Protein AF-A0A1T5ARM7-F1 (afdb_monomer_lite)

Radius of gyration: 14.3 Å; chains: 1; bounding box: 36×38×26 Å

Secondary structure (DSSP, 8-state):
-HHHHHHHHHHHHHHHHHHHHHT------EEEEETTS-EEEEEEEEE-SSEEEEE-TT--S-EEEESTTTEEEEEEPP---

Sequence (81 aa):
MVLSYFLGIGIGLGLKTENELRNGIKRLDHQITFSNYKSLNVKVVGRNSLYIFYALQGGREVISTPIDGNVVAIKKLQRFK

Organism: NCBI:txid572036

Structure (mmCIF, N/CA/C/O backbone):
data_AF-A0A1T5ARM7-F1
#
_entry.id   AF-A0A1T5ARM7-F1
#
loop_
_atom_site.group_PDB
_atom_site.id
_atom_site.type_symbol
_atom_site.label_atom_id
_atom_site.label_alt_id
_atom_site.label_comp_id
_atom_site.label_asym_id
_atom_site.label_entity_id
_atom_site.label_seq_id
_atom_site.pdbx_PDB_ins_code
_atom_site.Cartn_x
_atom_site.Cartn_y
_atom_site.Cartn_z
_atom_site.occupancy
_atom_site.B_iso_or_equiv
_atom_site.auth_seq_id
_atom_site.auth_comp_id
_atom_site.auth_asym_id
_atom_site.auth_atom_id
_atom_site.pdbx_PDB_model_num
ATOM 1 N N . MET A 1 1 ? 21.372 22.598 -8.768 1.00 63.81 1 MET A N 1
ATOM 2 C CA . MET A 1 1 ? 20.116 23.053 -8.123 1.00 63.81 1 MET A CA 1
ATOM 3 C C . MET A 1 1 ? 18.945 22.088 -8.314 1.00 63.81 1 MET A C 1
ATOM 5 O O . MET A 1 1 ? 18.256 21.818 -7.343 1.00 63.81 1 MET A O 1
ATOM 9 N N . VAL A 1 2 ? 18.733 21.510 -9.503 1.00 78.56 2 VAL A N 1
ATOM 10 C CA . VAL A 1 2 ? 17.624 20.563 -9.759 1.00 78.56 2 VAL A CA 1
ATOM 11 C C . VAL A 1 2 ? 17.725 19.269 -8.927 1.00 78.56 2 VAL A C 1
ATOM 13 O O . VAL A 1 2 ? 16.731 18.817 -8.370 1.00 78.56 2 VAL A O 1
ATOM 16 N N . LEU A 1 3 ? 18.931 18.712 -8.752 1.00 79.69 3 LEU A N 1
ATOM 17 C CA . LEU A 1 3 ? 19.146 17.501 -7.943 1.00 79.69 3 LEU A CA 1
ATOM 18 C C . LEU A 1 3 ? 18.734 17.685 -6.470 1.00 79.69 3 LEU A C 1
ATOM 20 O O . LEU A 1 3 ? 18.066 16.831 -5.895 1.00 79.69 3 LEU A O 1
ATOM 24 N N . SER A 1 4 ? 19.082 18.828 -5.877 1.00 82.19 4 SER A N 1
ATOM 25 C CA . SER A 1 4 ? 18.757 19.169 -4.487 1.00 82.19 4 SER A CA 1
ATOM 26 C C . SER A 1 4 ? 17.245 19.236 -4.243 1.00 82.19 4 SER A C 1
ATOM 28 O O . SER A 1 4 ? 16.778 18.859 -3.172 1.00 82.19 4 SER A O 1
ATOM 30 N N . TYR A 1 5 ? 16.474 19.661 -5.249 1.00 82.38 5 TYR A N 1
ATOM 31 C CA . TYR A 1 5 ? 15.013 19.700 -5.191 1.00 82.38 5 TYR A CA 1
ATOM 32 C C . TYR A 1 5 ? 14.405 18.291 -5.134 1.00 82.38 5 TYR A C 1
ATOM 34 O O . TYR A 1 5 ? 13.576 18.007 -4.269 1.00 82.38 5 TYR A O 1
ATOM 42 N N . PHE A 1 6 ? 14.871 17.377 -5.991 1.00 83.12 6 PHE A N 1
ATOM 43 C CA . PHE A 1 6 ? 14.418 15.982 -5.979 1.00 83.12 6 PHE A CA 1
ATOM 44 C C . PHE A 1 6 ? 14.801 15.251 -4.686 1.00 83.12 6 PHE A C 1
ATOM 46 O O . PHE A 1 6 ? 13.979 14.517 -4.135 1.00 83.12 6 PHE A O 1
ATOM 53 N N . LEU A 1 7 ? 16.005 15.501 -4.159 1.00 85.19 7 LEU A N 1
ATOM 54 C CA . LEU A 1 7 ? 16.435 14.966 -2.864 1.00 85.19 7 LEU A CA 1
ATOM 55 C C . LEU A 1 7 ? 15.554 15.485 -1.719 1.00 85.19 7 LEU A C 1
ATOM 57 O O . LEU A 1 7 ? 15.086 14.693 -0.904 1.00 85.19 7 LEU A O 1
ATOM 61 N N . GLY A 1 8 ? 15.268 16.790 -1.688 1.00 86.25 8 GLY A N 1
ATOM 62 C CA . GLY A 1 8 ? 14.405 17.391 -0.669 1.00 86.25 8 GLY A CA 1
ATOM 63 C C . GLY A 1 8 ? 12.989 16.808 -0.662 1.00 86.25 8 GLY A C 1
ATOM 64 O O . GLY A 1 8 ? 12.462 16.482 0.401 1.00 86.25 8 GLY A O 1
ATOM 65 N N . ILE A 1 9 ? 12.391 16.603 -1.841 1.00 85.25 9 ILE A N 1
ATOM 66 C CA . ILE A 1 9 ? 11.067 15.971 -1.967 1.00 85.25 9 ILE A CA 1
ATOM 67 C C . ILE A 1 9 ? 11.104 14.519 -1.489 1.00 85.25 9 ILE A C 1
ATOM 69 O O . ILE A 1 9 ? 10.229 14.110 -0.725 1.00 85.25 9 ILE A O 1
ATOM 73 N N . GLY A 1 10 ? 12.111 13.747 -1.909 1.00 84.62 10 GLY A N 1
ATOM 74 C CA . GLY A 1 10 ? 12.261 12.350 -1.499 1.00 84.62 10 GLY A CA 1
ATOM 75 C C . GLY A 1 10 ? 12.359 12.204 0.020 1.00 84.62 10 GLY A C 1
ATOM 76 O O . GLY A 1 10 ? 11.614 11.426 0.616 1.00 84.62 10 GLY A O 1
ATOM 77 N N . ILE A 1 11 ? 13.210 13.017 0.653 1.00 88.62 11 ILE A N 1
ATOM 78 C CA . ILE A 1 11 ? 13.387 13.034 2.112 1.00 88.62 11 ILE A CA 1
ATOM 79 C C . ILE A 1 11 ? 12.089 13.456 2.810 1.00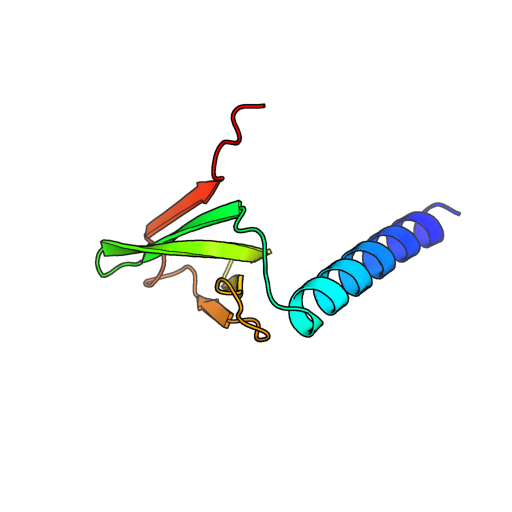 88.62 11 ILE A C 1
ATOM 81 O O . ILE A 1 11 ? 11.649 12.782 3.739 1.00 88.62 11 ILE A O 1
ATOM 85 N N . GLY A 1 12 ? 11.433 14.526 2.350 1.00 88.62 12 GLY A N 1
ATOM 86 C CA . GLY A 1 12 ? 10.183 15.003 2.950 1.00 88.62 12 GLY A CA 1
ATOM 87 C C . GLY A 1 12 ? 9.051 13.970 2.888 1.00 88.62 12 GLY A C 1
ATOM 88 O O . GLY A 1 12 ? 8.320 13.783 3.864 1.00 88.62 12 GLY A O 1
ATOM 89 N N . LEU A 1 13 ? 8.923 13.254 1.768 1.00 85.62 13 LEU A N 1
ATOM 90 C CA . LEU A 1 13 ? 7.958 12.161 1.616 1.00 85.62 13 LEU A CA 1
ATOM 91 C C . LEU A 1 13 ? 8.297 10.958 2.511 1.00 85.62 13 LEU A C 1
ATOM 93 O O . LEU A 1 13 ? 7.389 10.362 3.101 1.00 85.62 13 LEU A O 1
ATOM 97 N N . GLY A 1 14 ? 9.584 10.633 2.653 1.00 86.31 14 GLY A N 1
ATOM 98 C CA . GLY A 1 14 ? 10.067 9.594 3.563 1.00 86.31 14 GLY A CA 1
ATOM 99 C C . GLY A 1 14 ? 9.734 9.905 5.022 1.00 86.31 14 GLY A C 1
ATOM 100 O O . GLY A 1 14 ? 9.050 9.116 5.672 1.00 86.31 14 GLY A O 1
ATOM 101 N N . LEU A 1 15 ? 10.113 11.095 5.504 1.00 89.62 15 LEU A N 1
ATOM 102 C CA . LEU A 1 15 ? 9.847 11.552 6.876 1.00 89.62 15 LEU A CA 1
ATOM 103 C C . LEU A 1 15 ? 8.352 11.566 7.206 1.00 89.62 15 LEU A C 1
ATOM 105 O O . LEU A 1 15 ? 7.939 11.182 8.300 1.00 89.62 15 LEU A O 1
ATOM 109 N N . LYS A 1 16 ? 7.509 11.973 6.251 1.00 88.44 16 LYS A N 1
ATOM 110 C CA . LYS A 1 16 ? 6.054 11.925 6.421 1.00 88.44 16 LYS A CA 1
ATOM 111 C C . LYS A 1 16 ? 5.556 10.493 6.622 1.00 88.44 16 LYS A C 1
ATOM 113 O O . LYS A 1 16 ? 4.741 10.256 7.510 1.00 88.44 16 LYS A O 1
ATOM 118 N N . THR A 1 17 ? 6.036 9.560 5.806 1.00 86.50 17 THR A N 1
ATOM 119 C CA . THR A 1 17 ? 5.659 8.143 5.890 1.00 86.50 17 THR A CA 1
ATOM 120 C C . THR A 1 17 ? 6.125 7.534 7.211 1.00 86.50 17 THR A C 1
ATOM 122 O O . THR A 1 17 ? 5.346 6.859 7.879 1.00 86.50 17 THR A O 1
ATOM 125 N N . GLU A 1 18 ? 7.355 7.830 7.638 1.00 88.19 18 GLU A N 1
ATOM 126 C CA . GLU A 1 18 ? 7.880 7.412 8.941 1.00 88.19 18 GLU A CA 1
ATOM 127 C C . GLU A 1 18 ? 7.000 7.926 10.087 1.00 88.19 18 GLU A C 1
ATOM 129 O O . GLU A 1 18 ? 6.620 7.167 10.980 1.00 88.19 18 GLU A O 1
ATOM 134 N N . ASN A 1 19 ? 6.620 9.204 10.045 1.00 88.69 19 ASN A N 1
ATOM 135 C CA . ASN A 1 19 ? 5.767 9.799 11.065 1.00 88.69 19 ASN A CA 1
ATOM 136 C C . ASN A 1 19 ? 4.359 9.170 11.088 1.00 88.69 19 ASN A C 1
ATOM 138 O O . ASN A 1 19 ? 3.781 8.985 12.160 1.00 88.69 19 ASN A O 1
ATOM 142 N N . GLU A 1 20 ? 3.800 8.809 9.929 1.00 89.00 20 GLU A N 1
ATOM 143 C CA . GLU A 1 20 ? 2.531 8.072 9.846 1.00 89.00 20 GLU A CA 1
ATOM 144 C C . GLU A 1 20 ? 2.661 6.654 10.429 1.00 89.00 20 GLU A C 1
ATOM 146 O O . GLU A 1 20 ? 1.779 6.228 11.171 1.00 89.00 20 GLU A O 1
ATOM 151 N N . LEU A 1 21 ? 3.765 5.946 10.173 1.00 88.62 21 LEU A N 1
ATOM 152 C CA . LEU A 1 21 ? 4.013 4.612 10.733 1.00 88.62 21 LEU A CA 1
ATOM 153 C C . LEU A 1 21 ? 4.208 4.652 12.255 1.00 88.62 21 LEU A C 1
ATOM 155 O O . LEU A 1 21 ? 3.607 3.850 12.966 1.00 88.62 21 LEU A O 1
ATOM 159 N N . ARG A 1 22 ? 4.974 5.616 12.785 1.00 88.56 22 ARG A N 1
ATOM 160 C CA . ARG A 1 22 ? 5.188 5.777 14.238 1.00 88.56 22 ARG A CA 1
ATOM 161 C C . ARG A 1 22 ? 3.884 6.052 14.986 1.00 88.56 22 ARG A C 1
ATOM 163 O O . ARG A 1 22 ? 3.629 5.455 16.031 1.00 88.56 22 ARG A O 1
ATOM 170 N N . ASN A 1 23 ? 3.044 6.926 14.435 1.00 88.69 23 ASN A N 1
ATOM 171 C CA . ASN A 1 23 ? 1.777 7.321 15.053 1.00 88.69 23 ASN A CA 1
ATOM 172 C C . ASN A 1 23 ? 0.598 6.399 14.687 1.00 88.69 23 ASN A C 1
ATOM 174 O O . ASN A 1 23 ? -0.524 6.636 15.142 1.00 88.69 23 ASN A O 1
ATOM 178 N N . GLY A 1 24 ? 0.850 5.362 13.882 1.00 86.19 24 GLY A N 1
ATOM 179 C CA . GLY A 1 24 ? -0.156 4.471 13.318 1.00 86.19 24 GLY A CA 1
ATOM 180 C C . GLY A 1 24 ? -0.848 5.064 12.089 1.00 86.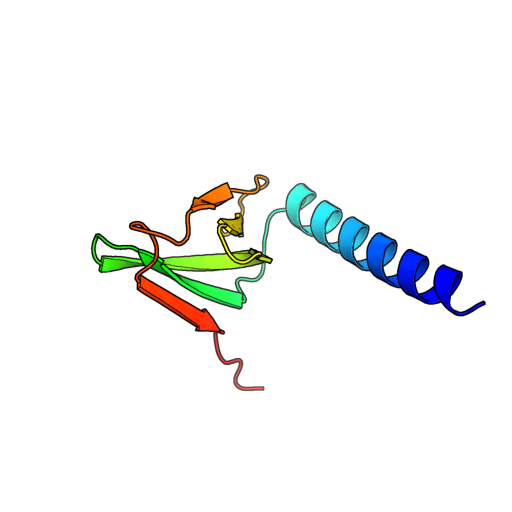19 24 GLY A C 1
ATOM 181 O O . GLY A 1 24 ? -1.257 6.229 12.061 1.00 86.19 24 GLY A O 1
ATOM 182 N N . ILE A 1 25 ? -1.036 4.229 11.065 1.00 87.81 25 ILE A N 1
ATOM 183 C CA . ILE A 1 25 ? -1.695 4.634 9.822 1.00 87.81 25 ILE A CA 1
ATOM 184 C C . ILE A 1 25 ? -3.166 4.976 10.079 1.00 87.81 25 ILE A C 1
ATOM 186 O O . ILE A 1 25 ? -4.001 4.103 10.319 1.00 87.81 25 ILE A O 1
ATOM 190 N N . LYS A 1 26 ? -3.504 6.263 9.971 1.00 81.56 26 LYS A N 1
ATOM 191 C CA . LYS A 1 26 ? -4.878 6.758 10.177 1.00 81.56 26 LYS A CA 1
ATOM 192 C C . LYS A 1 26 ? -5.718 6.783 8.903 1.00 81.56 26 LYS A C 1
ATOM 194 O O . LYS A 1 26 ? -6.941 6.815 8.978 1.00 81.56 26 LYS A O 1
ATOM 199 N N . ARG A 1 27 ? -5.082 6.853 7.731 1.00 84.25 27 ARG A N 1
ATOM 200 C CA . ARG A 1 27 ? -5.761 7.095 6.450 1.00 84.25 27 ARG A CA 1
ATOM 201 C C . ARG A 1 27 ? -5.366 6.034 5.438 1.00 84.25 27 ARG A C 1
ATOM 203 O O . ARG A 1 27 ? -4.208 5.965 5.054 1.00 84.25 27 ARG A O 1
ATOM 210 N N . LEU A 1 28 ? -6.349 5.270 4.984 1.00 91.31 28 LEU A N 1
ATOM 211 C CA . LEU A 1 28 ? -6.212 4.304 3.897 1.00 91.31 28 LEU A CA 1
ATOM 212 C C . LEU A 1 28 ? -6.522 5.003 2.573 1.00 91.31 28 LEU A C 1
ATOM 214 O O . LEU A 1 28 ? -7.358 5.910 2.530 1.00 91.31 28 LEU A O 1
ATOM 218 N N . ASP A 1 29 ? -5.833 4.617 1.506 1.00 93.12 29 ASP A N 1
ATOM 219 C CA . ASP A 1 29 ? -5.954 5.261 0.194 1.00 93.12 29 ASP A CA 1
ATOM 220 C C . ASP A 1 29 ? -6.175 4.290 -0.965 1.00 93.12 29 ASP A C 1
ATOM 222 O O . ASP A 1 29 ? -6.618 4.727 -2.029 1.00 93.12 29 ASP A O 1
ATOM 226 N N . HIS A 1 30 ? -5.939 2.992 -0.771 1.00 95.06 30 HIS A N 1
ATOM 227 C CA . HIS A 1 30 ? -6.195 1.976 -1.784 1.00 95.06 30 HIS A CA 1
ATOM 228 C C . HIS A 1 30 ? -6.898 0.758 -1.192 1.00 95.06 30 HIS A C 1
ATOM 230 O O . HIS A 1 30 ? -6.790 0.469 -0.005 1.00 95.06 30 HIS A O 1
ATOM 236 N N . GLN A 1 31 ? -7.587 0.025 -2.055 1.00 95.94 31 GLN A N 1
ATOM 237 C CA . GLN A 1 31 ? -8.103 -1.308 -1.801 1.00 95.94 31 GLN A CA 1
ATOM 238 C C . GLN A 1 31 ? -7.310 -2.296 -2.657 1.00 95.94 31 GLN A C 1
ATOM 240 O O . GLN A 1 31 ? -7.288 -2.174 -3.885 1.00 95.94 31 GLN A O 1
ATOM 245 N N . ILE A 1 32 ? -6.660 -3.264 -2.018 1.00 94.94 32 ILE A N 1
ATOM 246 C CA . ILE A 1 32 ? -5.972 -4.373 -2.686 1.00 94.94 32 ILE A CA 1
ATOM 247 C C . ILE A 1 32 ? -6.888 -5.587 -2.624 1.00 94.94 32 ILE A C 1
ATOM 249 O O . ILE A 1 32 ? -7.359 -5.944 -1.549 1.00 94.94 32 ILE A O 1
ATOM 253 N N . THR A 1 33 ? -7.148 -6.211 -3.769 1.00 95.75 33 THR A N 1
ATOM 254 C CA . THR A 1 33 ? -7.847 -7.497 -3.863 1.00 95.75 33 THR A CA 1
ATOM 255 C C . THR A 1 33 ? -6.832 -8.579 -4.174 1.00 95.75 33 THR A C 1
ATOM 257 O O . THR A 1 33 ? -6.118 -8.479 -5.174 1.00 95.75 33 THR A O 1
ATOM 260 N N . PHE A 1 34 ? -6.761 -9.584 -3.310 1.00 93.88 34 PHE A N 1
ATOM 261 C CA . PHE A 1 34 ? -5.820 -10.690 -3.419 1.00 93.88 34 PHE A CA 1
ATOM 262 C C . PHE A 1 34 ? -6.404 -11.850 -4.235 1.00 93.88 34 PHE A C 1
ATOM 264 O O . PHE A 1 34 ? -7.611 -11.906 -4.474 1.00 93.88 34 PHE A O 1
ATOM 271 N N . SER A 1 35 ? -5.555 -12.790 -4.652 1.00 92.31 35 SER A N 1
ATOM 272 C CA . SER A 1 35 ? -5.936 -13.974 -5.445 1.00 92.31 35 SER A CA 1
ATOM 273 C C . SER A 1 35 ? -6.947 -14.888 -4.750 1.00 92.31 35 SER A C 1
ATOM 275 O O . SER A 1 35 ? -7.712 -15.581 -5.412 1.00 92.31 35 SER A O 1
ATOM 277 N N . ASN A 1 36 ? -7.032 -14.824 -3.421 1.00 91.75 36 ASN A N 1
ATOM 278 C CA . ASN A 1 36 ? -8.074 -15.480 -2.629 1.00 91.75 36 ASN A CA 1
ATOM 279 C C . ASN A 1 36 ? -9.398 -14.687 -2.553 1.00 91.75 36 ASN A C 1
ATOM 281 O O . ASN A 1 36 ? -10.219 -14.962 -1.680 1.00 91.75 36 ASN A O 1
ATOM 285 N N . TYR A 1 37 ? -9.581 -13.677 -3.408 1.00 88.94 37 TYR A N 1
ATOM 286 C CA . TYR A 1 37 ? -10.733 -12.769 -3.461 1.00 88.94 37 TYR A CA 1
ATOM 287 C C . TYR A 1 37 ? -10.982 -11.937 -2.194 1.00 88.94 37 TYR A C 1
ATOM 289 O O . TYR A 1 37 ? -11.984 -11.225 -2.112 1.00 88.94 37 TYR A O 1
ATOM 297 N N . LYS A 1 38 ? -10.072 -11.955 -1.212 1.00 93.06 38 LYS A N 1
ATOM 298 C CA . LYS A 1 38 ? -10.152 -11.043 -0.068 1.00 93.06 38 LYS A CA 1
ATOM 299 C C . LYS A 1 38 ? -9.687 -9.661 -0.496 1.00 93.06 38 LYS A C 1
ATOM 301 O O . LYS A 1 38 ? -8.653 -9.519 -1.149 1.00 93.06 38 LYS A O 1
ATOM 306 N N . SER A 1 39 ? -10.422 -8.636 -0.082 1.00 94.44 39 SER A N 1
ATOM 307 C CA . SER A 1 39 ? -10.035 -7.246 -0.303 1.00 94.44 39 SER A CA 1
ATOM 308 C C . SER A 1 39 ? -9.671 -6.570 1.012 1.00 94.44 39 SER A C 1
ATOM 310 O O . SER A 1 39 ? -10.416 -6.662 1.985 1.00 94.44 39 SER A O 1
ATOM 312 N N . LEU A 1 40 ? -8.549 -5.854 1.028 1.00 94.44 40 LEU A N 1
ATOM 313 C CA . LEU A 1 40 ? -8.094 -5.068 2.170 1.00 94.44 40 LEU A CA 1
ATOM 314 C C . LEU A 1 40 ? -7.962 -3.604 1.776 1.00 94.44 40 LEU A C 1
ATOM 316 O O . LEU A 1 40 ? -7.363 -3.280 0.750 1.00 94.44 40 LEU A O 1
ATOM 320 N N . ASN A 1 41 ? -8.479 -2.721 2.625 1.00 95.44 41 ASN A N 1
ATOM 321 C CA . ASN A 1 41 ? -8.177 -1.301 2.538 1.00 95.44 41 ASN A CA 1
ATOM 322 C C . ASN A 1 41 ? -6.835 -1.054 3.225 1.00 95.44 41 ASN A C 1
ATOM 324 O O . ASN A 1 41 ? -6.622 -1.456 4.368 1.00 95.44 41 ASN A O 1
ATOM 328 N N . VAL A 1 42 ? -5.926 -0.404 2.515 1.00 94.50 42 VAL A N 1
ATOM 329 C CA . VAL A 1 42 ? -4.538 -0.224 2.929 1.00 94.50 42 VAL A CA 1
ATOM 330 C C . VAL A 1 42 ? -4.078 1.198 2.641 1.00 94.50 42 VAL A C 1
ATOM 332 O O . VAL A 1 42 ? -4.668 1.930 1.838 1.00 94.50 42 VAL A O 1
ATOM 335 N N . LYS A 1 43 ? -2.984 1.584 3.289 1.00 94.25 43 LYS A N 1
ATOM 336 C CA . LYS A 1 43 ? -2.171 2.722 2.883 1.00 94.25 43 LYS A CA 1
ATOM 337 C C . LYS A 1 43 ? -1.046 2.212 1.996 1.00 94.25 43 LYS A C 1
ATOM 339 O O . LYS A 1 43 ? -0.187 1.483 2.481 1.00 94.25 43 LYS A O 1
ATOM 344 N N . VAL A 1 44 ? -1.026 2.586 0.722 1.00 93.62 44 VAL A N 1
ATOM 345 C CA . VAL A 1 44 ? 0.109 2.253 -0.151 1.00 93.62 44 VAL A CA 1
ATOM 346 C C . VAL A 1 44 ? 1.263 3.197 0.163 1.00 93.62 44 VAL A C 1
ATOM 348 O O . VAL A 1 44 ? 1.122 4.418 0.095 1.00 93.62 44 VAL A O 1
ATOM 351 N N . VAL A 1 45 ? 2.403 2.611 0.519 1.00 92.25 45 VAL A N 1
ATOM 352 C CA . VAL A 1 45 ? 3.664 3.313 0.786 1.00 92.25 45 VAL A CA 1
ATOM 353 C C . VAL A 1 45 ? 4.467 3.456 -0.504 1.00 92.25 45 VAL A C 1
ATOM 355 O O . VAL A 1 45 ? 5.063 4.497 -0.765 1.00 92.25 45 VAL A O 1
ATOM 358 N N . GLY A 1 46 ? 4.430 2.431 -1.352 1.00 90.31 46 GLY A N 1
ATOM 359 C CA . GLY A 1 46 ? 5.097 2.432 -2.643 1.00 90.31 46 GLY A CA 1
ATOM 360 C C . GLY A 1 46 ? 4.741 1.197 -3.456 1.00 90.31 46 GLY A C 1
ATOM 361 O O . GLY A 1 46 ? 4.076 0.279 -2.980 1.00 90.31 46 GLY A O 1
ATOM 362 N N . ARG A 1 47 ? 5.194 1.164 -4.703 1.00 93.50 47 ARG A N 1
ATOM 363 C CA . ARG A 1 47 ? 5.100 -0.015 -5.565 1.00 93.50 47 ARG A CA 1
ATOM 364 C C . ARG A 1 47 ? 6.215 0.010 -6.596 1.00 93.50 47 ARG A C 1
ATOM 366 O O . ARG A 1 47 ? 6.663 1.088 -6.986 1.00 93.50 47 ARG A O 1
ATOM 373 N N . ASN A 1 48 ? 6.602 -1.159 -7.071 1.00 93.75 48 ASN A N 1
ATOM 374 C CA . ASN A 1 48 ? 7.373 -1.314 -8.297 1.00 93.75 48 ASN A CA 1
ATOM 375 C C . ASN A 1 48 ? 6.652 -2.321 -9.211 1.00 93.75 48 ASN A C 1
ATOM 377 O O . ASN A 1 48 ? 5.476 -2.615 -8.998 1.00 93.75 48 ASN A O 1
ATOM 381 N N . SER A 1 49 ? 7.321 -2.803 -10.257 1.00 89.81 49 SER A N 1
ATOM 382 C CA . SER A 1 49 ? 6.741 -3.767 -11.199 1.00 89.81 49 SER A CA 1
ATOM 383 C C . SER A 1 49 ? 6.460 -5.144 -10.588 1.00 89.81 49 SER A C 1
ATOM 385 O O . SER A 1 49 ? 5.625 -5.868 -11.116 1.00 89.81 49 SER A O 1
ATOM 387 N N . LEU A 1 50 ? 7.133 -5.508 -9.494 1.00 94.62 50 LEU A N 1
ATOM 388 C CA . LEU A 1 50 ? 7.091 -6.848 -8.905 1.00 94.62 50 LEU A CA 1
ATOM 389 C C . LEU A 1 50 ? 6.399 -6.883 -7.540 1.00 94.62 50 LEU A C 1
ATOM 391 O O . LEU A 1 50 ? 5.866 -7.919 -7.161 1.00 94.62 50 LEU A O 1
ATOM 395 N N . TYR A 1 51 ? 6.404 -5.773 -6.806 1.00 95.81 51 TYR A N 1
ATOM 396 C CA . TYR A 1 51 ? 5.972 -5.697 -5.415 1.00 95.81 51 TYR A CA 1
ATOM 397 C C . TYR A 1 51 ? 5.105 -4.473 -5.151 1.00 95.81 51 TYR A C 1
ATOM 399 O O . TYR A 1 51 ? 5.317 -3.385 -5.699 1.00 95.81 51 TYR A O 1
ATOM 407 N N . ILE A 1 52 ? 4.178 -4.645 -4.215 1.00 94.94 52 ILE A N 1
ATOM 408 C CA . ILE A 1 52 ? 3.454 -3.559 -3.568 1.00 94.94 52 ILE A CA 1
ATOM 409 C C . ILE A 1 52 ? 3.854 -3.473 -2.095 1.00 94.94 52 ILE A C 1
ATOM 411 O O . ILE A 1 52 ? 3.870 -4.477 -1.386 1.00 94.94 52 ILE A O 1
ATOM 415 N N . PHE A 1 53 ? 4.161 -2.256 -1.645 1.00 95.12 53 PHE A N 1
ATOM 416 C CA . PHE A 1 53 ? 4.494 -1.940 -0.260 1.00 95.12 53 PHE A CA 1
ATOM 417 C C . PHE A 1 53 ? 3.331 -1.175 0.356 1.00 95.12 53 PHE A C 1
ATOM 419 O O . PHE A 1 53 ? 2.973 -0.087 -0.111 1.00 95.12 53 PHE A O 1
ATOM 426 N N . TYR A 1 54 ? 2.725 -1.727 1.398 1.00 94.69 54 TYR A N 1
ATOM 427 C CA . TYR A 1 54 ? 1.548 -1.138 2.021 1.00 94.69 54 TYR A CA 1
ATOM 428 C C . TYR A 1 54 ? 1.534 -1.348 3.530 1.00 94.69 54 TYR A C 1
ATOM 430 O O . TYR A 1 54 ? 2.217 -2.213 4.061 1.00 94.69 54 TYR A O 1
ATOM 438 N N . ALA A 1 55 ? 0.732 -0.556 4.224 1.00 94.56 55 ALA A N 1
ATOM 439 C 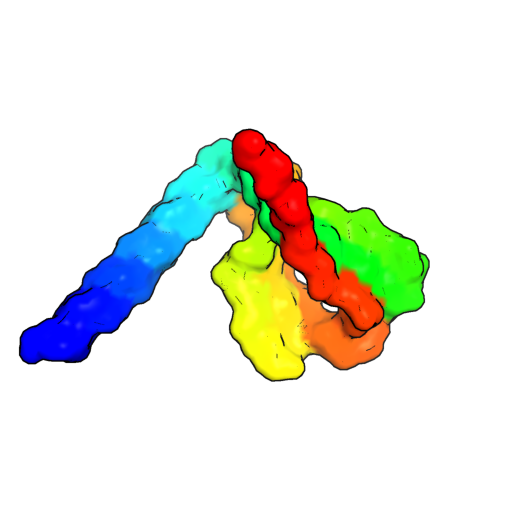CA . ALA A 1 55 ? 0.513 -0.674 5.654 1.00 94.56 55 ALA A CA 1
ATOM 440 C C . ALA A 1 55 ? -0.988 -0.773 5.954 1.00 94.56 55 ALA A C 1
ATOM 442 O O . ALA A 1 55 ? -1.828 -0.184 5.261 1.00 94.56 55 ALA A O 1
ATOM 443 N N . LEU A 1 56 ? -1.325 -1.549 6.983 1.00 93.62 56 LEU A N 1
ATOM 444 C CA . LEU A 1 56 ? -2.696 -1.723 7.462 1.00 93.62 56 LEU A CA 1
ATOM 445 C C . LEU A 1 56 ? -3.111 -0.559 8.364 1.00 93.62 56 LEU A C 1
ATOM 447 O O . LEU A 1 56 ? -2.271 0.144 8.924 1.00 93.62 56 LEU A O 1
ATOM 451 N N . GLN A 1 57 ? -4.419 -0.364 8.531 1.00 91.00 57 GLN A N 1
ATOM 452 C CA . GLN A 1 57 ? -4.947 0.654 9.439 1.00 91.00 57 GLN A CA 1
ATOM 453 C C . GLN A 1 57 ? -4.456 0.424 10.870 1.00 91.00 57 GLN A C 1
ATOM 455 O O . GLN A 1 57 ? -4.522 -0.691 11.376 1.00 91.00 57 GLN A O 1
ATOM 460 N N . GLY A 1 58 ? -3.949 1.474 11.517 1.00 88.12 58 GLY A N 1
ATOM 461 C CA . GLY A 1 58 ? -3.360 1.392 12.858 1.00 88.12 58 GLY A CA 1
ATOM 462 C C . GLY A 1 58 ? -2.030 0.630 12.931 1.00 88.12 58 GLY A C 1
ATOM 463 O O . GLY A 1 58 ? -1.349 0.712 13.951 1.00 88.12 58 GLY A O 1
ATOM 464 N N . GLY A 1 59 ? -1.631 -0.055 11.855 1.00 86.06 59 GLY A N 1
ATOM 465 C CA . GLY A 1 59 ? -0.358 -0.751 11.752 1.00 86.06 59 GLY A CA 1
ATOM 466 C C . GLY A 1 59 ? 0.819 0.220 11.750 1.00 86.06 59 GLY A C 1
ATOM 467 O O . GLY A 1 59 ? 0.699 1.374 11.330 1.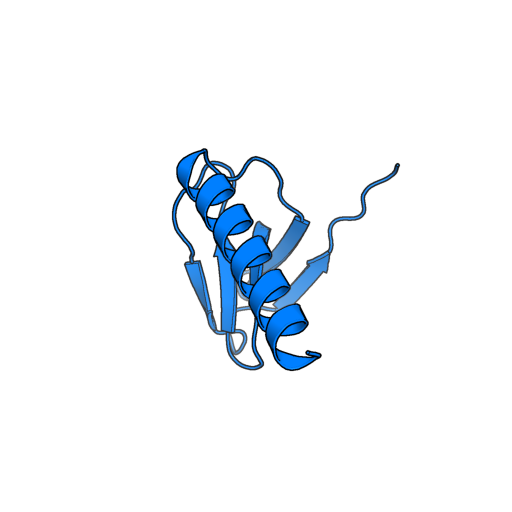00 86.06 59 GLY A O 1
ATOM 468 N N . ARG A 1 60 ? 1.963 -0.268 12.231 1.00 89.88 60 ARG A N 1
ATOM 469 C CA . ARG A 1 60 ? 3.243 0.461 12.256 1.00 89.88 60 ARG A CA 1
ATOM 470 C C . ARG A 1 60 ? 4.304 -0.178 11.364 1.00 89.88 60 ARG A C 1
ATOM 472 O O . ARG A 1 60 ? 5.448 0.260 11.342 1.00 89.88 60 ARG A O 1
ATOM 479 N N . GLU A 1 61 ? 3.907 -1.214 10.639 1.00 90.94 61 GLU A N 1
ATOM 480 C CA . GLU A 1 61 ? 4.776 -2.042 9.819 1.00 90.94 61 GLU A CA 1
ATOM 481 C C . GLU A 1 61 ? 4.391 -1.906 8.351 1.00 90.94 61 GLU A C 1
ATOM 483 O O . GLU A 1 61 ? 3.220 -1.707 8.005 1.00 90.94 61 GLU A O 1
ATOM 488 N N . VAL A 1 62 ? 5.398 -2.024 7.490 1.00 92.62 62 VAL A N 1
ATOM 489 C CA . VAL A 1 62 ? 5.220 -2.063 6.042 1.00 92.62 62 VAL A CA 1
ATOM 490 C C . VAL A 1 62 ? 5.260 -3.516 5.602 1.00 92.62 62 VAL A C 1
ATOM 492 O O . VAL A 1 62 ? 6.242 -4.220 5.822 1.00 92.62 62 VAL A O 1
ATOM 495 N N . ILE A 1 63 ? 4.189 -3.946 4.953 1.00 94.44 63 ILE A N 1
ATOM 496 C CA . ILE A 1 63 ? 4.057 -5.261 4.349 1.00 94.44 63 ILE A CA 1
ATOM 497 C C . ILE A 1 63 ? 4.457 -5.140 2.882 1.00 94.44 63 ILE A C 1
ATOM 499 O O . ILE A 1 63 ? 4.028 -4.222 2.178 1.00 94.44 63 ILE A O 1
ATOM 503 N N . SER A 1 64 ? 5.283 -6.077 2.429 1.00 95.06 64 SER A N 1
ATOM 504 C CA . SER A 1 64 ? 5.632 -6.247 1.023 1.00 95.06 64 SER A CA 1
ATOM 505 C C . SER A 1 64 ? 4.950 -7.501 0.500 1.00 95.06 64 SER A C 1
ATOM 507 O O . SER A 1 64 ? 5.055 -8.565 1.111 1.00 95.06 64 SER A O 1
ATOM 509 N N . THR A 1 65 ? 4.251 -7.394 -0.625 1.00 95.19 65 THR A N 1
ATOM 510 C CA . THR A 1 65 ? 3.633 -8.552 -1.279 1.00 95.19 65 THR A CA 1
ATOM 511 C C . THR A 1 65 ? 3.985 -8.553 -2.761 1.00 95.19 65 THR A C 1
ATOM 513 O O . THR A 1 65 ? 3.887 -7.494 -3.394 1.00 95.19 65 THR A O 1
ATOM 516 N N . PRO A 1 66 ? 4.398 -9.705 -3.328 1.00 94.81 66 PRO A N 1
ATOM 517 C CA . PRO A 1 66 ? 4.556 -9.836 -4.769 1.00 94.81 66 PRO A CA 1
ATOM 518 C C . PRO A 1 66 ? 3.239 -9.510 -5.473 1.00 94.81 66 PRO A C 1
ATOM 520 O O . PRO A 1 66 ? 2.170 -9.831 -4.969 1.00 94.81 66 PRO A O 1
ATOM 523 N N . ILE A 1 67 ? 3.287 -8.864 -6.630 1.00 93.50 67 ILE A N 1
ATOM 524 C CA . ILE A 1 67 ? 2.081 -8.609 -7.425 1.00 93.50 67 ILE A CA 1
ATOM 525 C C . ILE A 1 67 ? 1.658 -9.904 -8.121 1.00 93.50 67 ILE A C 1
ATOM 527 O O . ILE A 1 67 ? 0.489 -10.289 -8.058 1.00 93.50 67 ILE A O 1
ATOM 531 N N . ASP A 1 68 ? 2.624 -10.599 -8.720 1.00 92.81 68 ASP A N 1
ATOM 532 C CA . ASP A 1 68 ? 2.384 -11.843 -9.442 1.00 92.81 68 ASP A CA 1
ATOM 533 C C . ASP A 1 68 ? 1.831 -12.942 -8.518 1.00 92.81 68 ASP A C 1
ATOM 535 O O . ASP A 1 68 ? 2.276 -13.107 -7.377 1.00 92.81 68 ASP A O 1
ATOM 539 N N . GLY A 1 69 ? 0.796 -13.639 -8.986 1.00 88.50 69 GLY A N 1
ATOM 540 C CA . GLY A 1 69 ? 0.087 -14.706 -8.265 1.00 88.50 69 GLY A CA 1
ATOM 541 C C . GLY A 1 69 ? -0.683 -14.304 -6.993 1.00 88.50 69 GLY A C 1
ATOM 542 O O . GLY A 1 69 ? -1.480 -15.099 -6.490 1.00 88.50 69 GLY A O 1
ATOM 543 N N . ASN A 1 70 ? -0.495 -13.091 -6.462 1.00 90.56 70 ASN A N 1
ATOM 544 C CA . ASN A 1 70 ? -1.058 -12.685 -5.168 1.00 90.56 70 ASN A CA 1
ATOM 545 C C . ASN A 1 70 ? -2.053 -11.529 -5.268 1.00 90.56 70 ASN A C 1
ATOM 547 O O . ASN A 1 70 ? -2.988 -11.486 -4.471 1.00 90.56 70 ASN A O 1
ATOM 551 N N . VAL A 1 71 ? -1.882 -10.601 -6.213 1.00 92.00 71 VAL A N 1
ATOM 552 C CA . VAL A 1 71 ? -2.720 -9.400 -6.336 1.00 92.00 71 VAL A CA 1
ATOM 553 C C . VAL A 1 71 ? -3.515 -9.444 -7.635 1.00 92.00 71 VAL A C 1
ATOM 555 O O . VAL A 1 71 ? -2.955 -9.482 -8.722 1.00 92.00 71 VAL A O 1
ATOM 558 N N . VAL A 1 72 ? -4.840 -9.381 -7.518 1.00 93.75 72 VAL A N 1
ATOM 559 C CA . VAL A 1 72 ? -5.769 -9.365 -8.658 1.00 93.75 72 VAL A CA 1
ATOM 560 C C . VAL A 1 72 ? -6.073 -7.935 -9.091 1.00 93.75 72 VAL A C 1
ATOM 562 O O .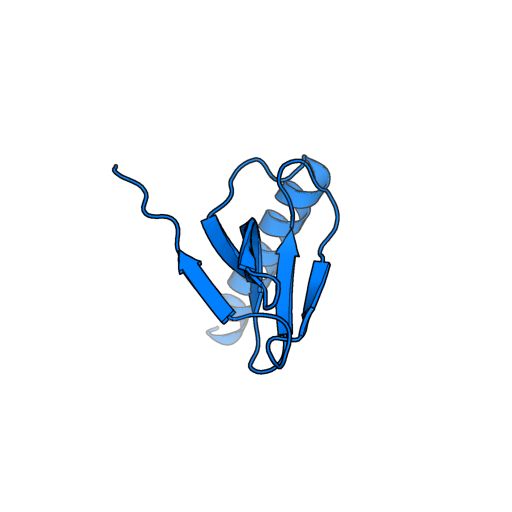 VAL A 1 72 ? -6.127 -7.633 -10.279 1.00 93.75 72 VAL A O 1
ATOM 565 N N . ALA A 1 73 ? -6.292 -7.035 -8.130 1.00 93.06 73 ALA A N 1
ATOM 566 C CA . ALA A 1 73 ? -6.639 -5.652 -8.427 1.00 93.06 73 ALA A CA 1
ATOM 567 C C . ALA A 1 73 ? -6.162 -4.695 -7.335 1.00 93.06 73 ALA A C 1
ATOM 569 O O . ALA A 1 73 ? -6.237 -4.998 -6.145 1.00 93.06 73 ALA A O 1
ATOM 570 N N . ILE A 1 74 ? -5.749 -3.498 -7.750 1.00 93.56 74 ILE A N 1
ATOM 571 C CA . ILE A 1 74 ? -5.438 -2.377 -6.860 1.00 93.56 74 ILE A CA 1
ATOM 572 C C . ILE A 1 74 ? -6.326 -1.209 -7.279 1.00 93.56 74 ILE A C 1
ATOM 574 O O . ILE A 1 74 ? -6.210 -0.706 -8.396 1.00 93.56 74 ILE A O 1
ATOM 578 N N . LYS A 1 75 ? -7.216 -0.770 -6.391 1.00 94.94 75 LYS A N 1
ATOM 579 C CA . LYS A 1 75 ? -8.130 0.353 -6.636 1.00 94.94 75 LYS A CA 1
ATOM 580 C C . LYS A 1 75 ? -7.783 1.509 -5.716 1.00 94.94 75 LYS 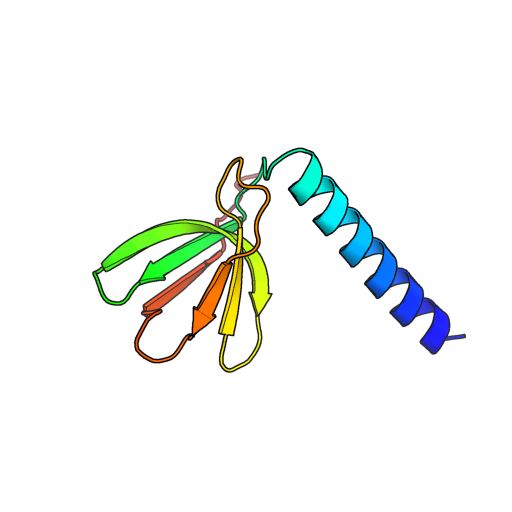A C 1
ATOM 582 O O . LYS A 1 75 ? -7.602 1.309 -4.521 1.00 94.94 75 LYS A O 1
ATOM 587 N N . LYS A 1 76 ? -7.713 2.727 -6.249 1.00 93.12 76 LYS A N 1
ATOM 588 C CA . LYS A 1 76 ? -7.592 3.934 -5.424 1.00 93.12 76 LYS A CA 1
ATOM 589 C C . LYS A 1 76 ? -8.957 4.263 -4.826 1.00 93.12 76 LYS A C 1
ATOM 591 O O . LYS A 1 76 ? -9.943 4.328 -5.557 1.00 93.12 76 LYS A O 1
ATOM 596 N N . LEU A 1 77 ? -9.013 4.479 -3.517 1.00 91.56 77 LEU A N 1
ATOM 597 C CA . LEU A 1 77 ? -10.238 4.879 -2.835 1.00 91.56 77 LEU A CA 1
ATOM 598 C C . LEU A 1 77 ? -10.580 6.317 -3.248 1.00 91.56 77 LEU A C 1
ATOM 600 O O . LEU A 1 77 ? -9.787 7.242 -3.042 1.00 91.56 77 LEU A O 1
ATOM 604 N N . GLN A 1 78 ? -11.743 6.506 -3.874 1.00 81.62 78 GLN A N 1
ATOM 605 C CA . GLN A 1 78 ? -12.240 7.839 -4.203 1.00 81.62 78 GLN A CA 1
ATOM 606 C C . GLN A 1 78 ? -12.589 8.582 -2.913 1.00 81.62 78 GLN A C 1
ATOM 608 O O . GLN A 1 78 ? -13.236 8.042 -2.018 1.00 81.62 78 GLN A O 1
ATOM 613 N N . ARG A 1 79 ? -12.156 9.840 -2.823 1.00 73.00 79 ARG A N 1
ATOM 614 C CA . ARG A 1 79 ? -12.639 10.769 -1.805 1.00 73.00 79 ARG A CA 1
ATOM 615 C C . ARG A 1 79 ? -13.646 11.690 -2.468 1.00 73.00 79 ARG A C 1
ATOM 617 O O . ARG A 1 79 ? -13.256 12.480 -3.324 1.00 73.00 79 ARG A O 1
ATOM 624 N N . PHE A 1 80 ? -14.905 11.587 -2.061 1.00 61.38 80 PHE A N 1
ATOM 625 C CA . PHE A 1 80 ? -15.856 12.669 -2.277 1.00 61.38 80 PHE A CA 1
ATOM 626 C C . PHE A 1 80 ? -15.428 13.814 -1.359 1.00 61.38 80 PHE A C 1
ATOM 628 O O . PHE A 1 80 ? -15.164 13.596 -0.173 1.00 61.38 80 PHE A O 1
ATOM 635 N N . LYS A 1 81 ? -15.181 14.968 -1.970 1.00 47.97 81 LYS A N 1
ATOM 636 C CA . LYS A 1 81 ? -14.670 16.167 -1.315 1.00 47.97 81 LYS A CA 1
ATOM 637 C C . LYS A 1 81 ? -15.834 17.036 -0.873 1.00 47.97 81 LYS A C 1
ATOM 639 O O . LYS A 1 81 ? -16.826 17.062 -1.632 1.00 47.97 81 LYS A O 1
#

Foldseek 3Di:
DVVVVVVVVVVVLVVVLLVCLVQWPADFWKWWQWPVRDIAGWHFSDDDPFWTWTAHGRHNDIDIDTCPNTTDDMGTDDDDD

pLDDT: mean 89.03, std 7.8, range [47.97, 95.94]